Protein AF-G4Z4P0-F1 (afdb_monomer)

InterPro domains:
  IPR031825 RXLR phytopathogen effector protein [PF16810] (3-99)

Solvent-accessible surface area (backbone atoms only — not comparable to full-atom values): 7338 Å² total; per-residue (Å²): 140,86,81,84,87,88,90,84,88,86,84,86,81,77,70,67,64,60,54,55,54,49,54,48,54,53,50,52,52,53,50,52,53,55,59,52,71,72,69,71,82,87,69,83,50,58,64,42,18,54,50,37,35,56,37,56,78,63,69,53,53,66,69,58,45,50,74,70,69,49,51,57,67,29,45,38,56,43,66,42,43,68,60,52,49,55,51,19,63,77,67,72,39,45,72,62,48,65,70,28,67,68,47,46,54,41,53,52,43,40,53,51,48,53,52,56,53,55,69,70,77,111

Sequence (122 aa):
MGSERHLRDQEMVADQDATNIEERAISDIARSVKEWARNTKALSDEDKVAKAMALLNKEASFKVLYKHKLTPDHVYTALKLQIRMRSAYGSGKWNSLLKSEDYLLWQDYYSFWNLAQRSKNV

pLDDT: mean 73.65, std 18.56, range [38.34, 93.94]

Structure (mmCIF, N/CA/C/O backbone):
data_AF-G4Z4P0-F1
#
_entry.id   AF-G4Z4P0-F1
#
loop_
_atom_site.group_PDB
_atom_site.id
_atom_site.type_symbol
_atom_site.label_atom_id
_atom_site.label_alt_id
_atom_site.label_comp_id
_atom_site.label_asym_id
_atom_site.label_entity_id
_atom_site.label_seq_id
_atom_site.pdbx_PDB_ins_code
_atom_site.Cartn_x
_atom_site.Cartn_y
_atom_site.Cartn_z
_atom_site.occupancy
_atom_site.B_iso_or_equiv
_atom_site.auth_seq_id
_atom_site.auth_comp_id
_atom_site.auth_asym_id
_atom_site.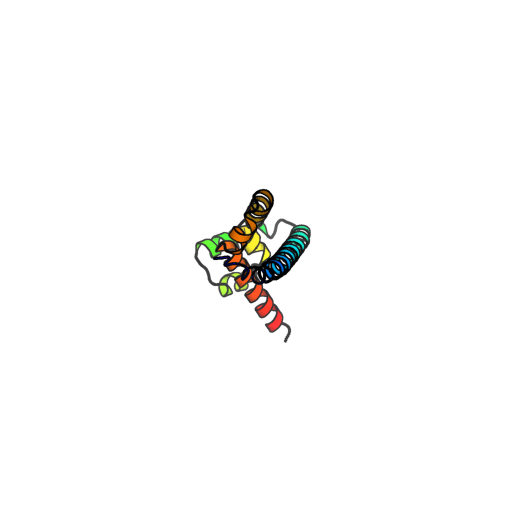auth_atom_id
_atom_site.pdbx_PDB_model_num
ATOM 1 N N . MET A 1 1 ? 14.506 -47.110 -48.665 1.00 38.34 1 MET A N 1
ATOM 2 C CA . MET A 1 1 ? 14.186 -45.797 -49.265 1.00 38.34 1 MET A CA 1
ATOM 3 C C . MET A 1 1 ? 12.757 -45.500 -48.848 1.00 38.34 1 MET A C 1
ATOM 5 O O . MET A 1 1 ? 11.893 -46.264 -49.229 1.00 38.34 1 MET A O 1
ATOM 9 N N . GLY A 1 2 ? 12.421 -44.573 -47.967 1.00 42.84 2 GLY A N 1
ATOM 10 C CA . GLY A 1 2 ? 13.085 -43.369 -47.486 1.00 42.84 2 GLY A CA 1
ATOM 11 C C . GLY A 1 2 ? 11.977 -42.321 -47.311 1.00 42.84 2 GLY A C 1
ATOM 12 O O . GLY A 1 2 ? 11.066 -42.292 -48.133 1.00 42.84 2 GLY A O 1
ATOM 13 N N . SER A 1 3 ? 12.093 -41.499 -46.264 1.00 44.53 3 SER A N 1
ATOM 14 C CA . SER A 1 3 ? 11.283 -40.301 -45.963 1.00 44.53 3 SER A CA 1
ATOM 15 C C . SER A 1 3 ? 10.121 -40.465 -44.973 1.00 44.53 3 SER A C 1
ATOM 17 O O . SER A 1 3 ? 8.943 -40.373 -45.292 1.00 44.53 3 SER A O 1
ATOM 19 N N . GLU A 1 4 ? 10.526 -40.681 -43.722 1.00 53.72 4 GLU A N 1
ATOM 20 C CA . GLU A 1 4 ? 10.235 -39.819 -42.564 1.00 53.72 4 GLU A CA 1
ATOM 21 C C . GLU A 1 4 ? 9.696 -38.389 -42.836 1.00 53.72 4 GLU A C 1
ATOM 23 O O . GLU A 1 4 ? 10.151 -37.710 -43.756 1.00 53.72 4 GLU A O 1
ATOM 28 N N . ARG A 1 5 ? 8.909 -37.913 -41.847 1.00 51.12 5 ARG A N 1
ATOM 29 C CA . ARG A 1 5 ? 8.458 -36.533 -41.518 1.00 51.12 5 ARG A CA 1
ATOM 30 C C . ARG A 1 5 ? 7.139 -36.091 -42.158 1.00 51.12 5 ARG A C 1
ATOM 32 O O . ARG A 1 5 ? 7.108 -35.775 -43.336 1.00 51.12 5 ARG A O 1
ATOM 39 N N . HIS A 1 6 ? 6.096 -35.945 -41.333 1.00 43.50 6 HIS A N 1
ATOM 40 C CA . HIS A 1 6 ? 5.584 -34.614 -40.951 1.00 43.50 6 HIS A CA 1
ATOM 41 C C . HIS A 1 6 ? 4.527 -34.741 -39.836 1.00 43.50 6 HIS A C 1
ATOM 43 O O . HIS A 1 6 ? 3.325 -34.744 -40.076 1.00 43.50 6 HIS A O 1
ATOM 49 N N . LEU A 1 7 ? 4.987 -34.895 -38.592 1.00 46.44 7 LEU A N 1
ATOM 50 C CA . LEU A 1 7 ? 4.162 -34.780 -37.385 1.00 46.44 7 LEU A CA 1
ATOM 51 C C . LEU A 1 7 ? 4.696 -33.571 -36.606 1.00 46.44 7 LEU A C 1
ATOM 53 O O . LEU A 1 7 ? 5.570 -33.751 -35.764 1.00 46.44 7 LEU A O 1
ATOM 57 N N . ARG A 1 8 ? 4.320 -32.337 -36.977 1.00 49.25 8 ARG A N 1
ATOM 58 C CA . ARG A 1 8 ? 4.783 -31.117 -36.277 1.00 49.25 8 ARG A CA 1
ATOM 59 C C . ARG A 1 8 ? 4.070 -29.836 -36.728 1.00 49.25 8 ARG A C 1
ATOM 61 O O . ARG A 1 8 ? 4.731 -28.911 -37.150 1.00 49.25 8 ARG A O 1
ATOM 68 N N . ASP A 1 9 ? 2.746 -29.752 -36.617 1.00 44.38 9 ASP A N 1
ATOM 69 C CA . ASP A 1 9 ? 2.048 -28.462 -36.822 1.00 44.38 9 ASP A CA 1
ATOM 70 C C . ASP A 1 9 ? 0.781 -28.321 -35.952 1.00 44.38 9 ASP A C 1
ATOM 72 O O . ASP A 1 9 ? -0.205 -27.704 -36.345 1.00 44.38 9 ASP A O 1
ATOM 76 N N . GLN A 1 10 ? 0.773 -28.902 -34.747 1.00 44.12 10 GLN A N 1
ATOM 77 C CA . GLN A 1 10 ? -0.363 -28.766 -33.825 1.00 44.12 10 GLN A CA 1
ATOM 78 C C . GLN A 1 10 ? 0.090 -28.615 -32.369 1.00 44.12 10 GLN A C 1
ATOM 80 O O . GLN A 1 10 ? -0.345 -29.347 -31.493 1.00 44.12 10 GLN A O 1
ATOM 85 N N . GLU A 1 11 ? 0.991 -27.668 -32.100 1.00 47.34 11 GLU A N 1
ATOM 86 C CA . GLU A 1 11 ? 1.348 -27.300 -30.722 1.00 47.34 11 GLU A CA 1
ATOM 87 C C . GLU A 1 11 ? 1.845 -25.847 -30.639 1.00 47.34 11 GLU A C 1
ATOM 89 O O . GLU A 1 11 ? 2.977 -25.590 -30.253 1.00 47.34 11 GLU A O 1
ATOM 94 N N . MET A 1 12 ? 1.04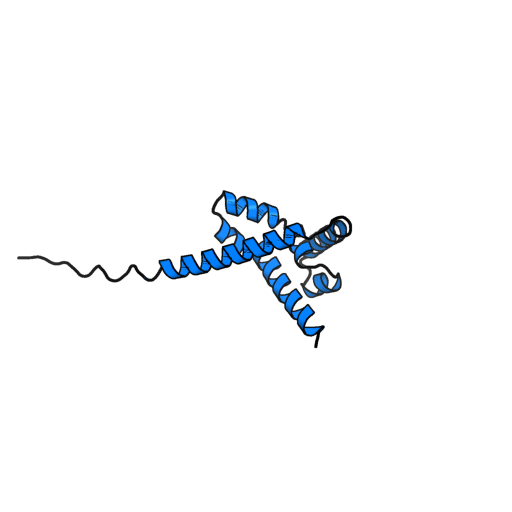0 -24.869 -31.078 1.00 42.25 12 MET A N 1
ATOM 95 C CA . MET A 1 12 ? 1.434 -23.448 -30.976 1.00 42.25 12 MET A CA 1
ATOM 96 C C . MET A 1 12 ? 0.271 -22.443 -30.869 1.00 42.25 12 MET A C 1
ATOM 98 O O . MET A 1 12 ? 0.407 -21.301 -31.292 1.00 42.25 12 MET A O 1
ATOM 102 N N . VAL A 1 13 ? -0.8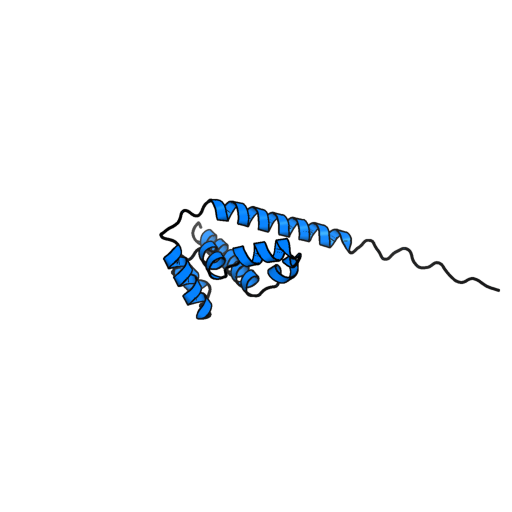85 -22.821 -30.303 1.00 47.31 13 VAL A N 1
ATOM 103 C CA . VAL A 1 13 ? -2.042 -21.891 -30.198 1.00 47.31 13 VAL A CA 1
ATOM 104 C C . VAL A 1 13 ? -2.601 -21.742 -28.774 1.00 47.31 13 VAL A C 1
ATOM 106 O O . VAL A 1 13 ? -3.651 -21.144 -28.588 1.00 47.31 13 VAL A O 1
ATOM 109 N N . ALA A 1 14 ? -1.915 -22.247 -27.745 1.00 46.81 14 ALA A N 1
ATOM 110 C CA . ALA A 1 14 ? -2.412 -22.167 -26.363 1.00 46.81 14 ALA A CA 1
ATOM 111 C C . ALA A 1 14 ? -1.815 -21.014 -25.527 1.00 46.81 14 ALA A C 1
ATOM 113 O O . ALA A 1 14 ? -2.389 -20.660 -24.503 1.00 46.81 14 ALA A O 1
ATOM 114 N N . ASP A 1 15 ? -0.707 -20.398 -25.956 1.00 46.41 15 ASP A N 1
ATOM 115 C CA . ASP A 1 15 ? 0.046 -19.459 -25.101 1.00 46.41 15 ASP A CA 1
ATOM 116 C C . ASP A 1 15 ? -0.305 -17.970 -25.306 1.00 46.41 15 ASP A C 1
ATOM 118 O O . ASP A 1 15 ? -0.062 -17.150 -24.427 1.00 46.41 15 ASP A O 1
ATOM 122 N N . GLN A 1 16 ? -0.914 -17.587 -26.437 1.00 46.16 16 GLN A N 1
ATOM 123 C CA . GLN A 1 16 ? -1.178 -16.167 -26.741 1.00 46.16 16 GLN A CA 1
ATOM 124 C C . GLN A 1 16 ? -2.442 -15.598 -26.075 1.00 46.16 16 GLN A C 1
ATOM 126 O O . GLN A 1 16 ? -2.540 -14.384 -25.873 1.00 46.16 16 GLN A O 1
ATOM 131 N N . ASP A 1 17 ? -3.412 -16.442 -25.719 1.00 47.03 17 ASP A N 1
ATOM 132 C CA . ASP A 1 17 ? -4.681 -15.970 -25.146 1.00 47.03 17 ASP A CA 1
ATOM 133 C C . ASP A 1 17 ? -4.520 -15.566 -23.667 1.00 47.03 17 ASP A C 1
ATOM 135 O O . ASP A 1 17 ? -5.031 -14.530 -23.237 1.00 47.03 17 ASP A O 1
ATOM 139 N N . ALA A 1 18 ? -3.688 -16.300 -22.916 1.00 49.34 18 ALA A N 1
ATOM 140 C CA . ALA A 1 18 ? -3.353 -15.977 -21.528 1.00 49.34 18 ALA A CA 1
ATOM 141 C C . ALA A 1 18 ? -2.628 -14.624 -21.405 1.00 49.34 18 ALA A C 1
ATOM 143 O O . ALA A 1 18 ? -2.972 -13.816 -20.540 1.00 49.34 18 ALA A O 1
ATOM 144 N N . THR A 1 19 ? -1.696 -14.323 -22.319 1.00 45.34 19 THR A N 1
ATOM 145 C CA . THR A 1 19 ? -0.964 -13.045 -22.309 1.00 45.34 19 THR A CA 1
ATOM 146 C C . THR A 1 19 ? -1.873 -11.833 -22.525 1.00 45.34 19 THR A C 1
ATOM 148 O O . THR A 1 19 ? -1.672 -10.796 -21.899 1.00 45.34 19 THR A O 1
ATOM 151 N N . ASN A 1 20 ? -2.922 -11.961 -23.343 1.00 51.19 20 ASN A N 1
ATOM 152 C CA . ASN A 1 20 ? -3.815 -10.846 -23.673 1.00 51.19 20 ASN A CA 1
ATOM 153 C C . ASN A 1 20 ? -4.804 -10.534 -22.529 1.00 51.19 20 ASN A C 1
ATOM 155 O O . ASN A 1 20 ? -5.162 -9.378 -22.287 1.00 51.19 20 ASN A O 1
ATOM 159 N N . ILE A 1 21 ? -5.220 -11.561 -21.775 1.00 54.03 21 ILE A N 1
ATOM 160 C CA . ILE A 1 21 ? -6.035 -11.395 -20.561 1.00 54.03 21 ILE A CA 1
ATOM 161 C C . ILE A 1 21 ? -5.215 -10.716 -19.455 1.00 54.03 21 ILE A C 1
ATOM 163 O O . ILE A 1 21 ? -5.707 -9.784 -18.811 1.00 54.03 21 ILE A O 1
ATOM 167 N N . GLU A 1 22 ? -3.961 -11.130 -19.265 1.00 50.03 22 GLU A N 1
ATOM 168 C CA . GLU A 1 22 ? -3.062 -10.516 -18.284 1.00 50.03 22 GLU A CA 1
ATOM 169 C C . GLU A 1 22 ? -2.747 -9.053 -18.631 1.00 50.03 22 GLU A C 1
ATOM 171 O O . GLU A 1 22 ? -2.845 -8.188 -17.759 1.00 50.03 22 GLU A O 1
ATOM 176 N N . GLU A 1 23 ? -2.463 -8.729 -19.898 1.00 49.66 23 GLU A N 1
ATOM 177 C CA . GLU A 1 23 ? -2.217 -7.347 -20.343 1.00 49.66 23 GLU A CA 1
ATOM 178 C C . GLU A 1 23 ? -3.434 -6.427 -20.150 1.00 49.66 23 GLU A C 1
ATOM 180 O O . GLU A 1 23 ? -3.285 -5.250 -19.784 1.00 49.66 23 GLU A O 1
ATOM 185 N N . ARG A 1 24 ? -4.654 -6.953 -20.323 1.00 56.53 24 ARG A N 1
ATOM 186 C CA . ARG A 1 24 ? -5.894 -6.225 -20.010 1.00 56.53 24 ARG A CA 1
ATOM 187 C C . ARG A 1 24 ? -6.052 -5.983 -18.515 1.00 56.53 24 ARG A C 1
ATOM 189 O O . ARG A 1 24 ? -6.278 -4.839 -18.119 1.00 56.53 24 ARG A O 1
ATOM 196 N N . ALA A 1 25 ? -5.863 -7.014 -17.692 1.00 56.41 25 ALA A N 1
ATOM 197 C CA . ALA A 1 25 ? -5.958 -6.903 -16.237 1.00 56.41 25 ALA A CA 1
ATOM 198 C C . ALA A 1 25 ? -4.930 -5.905 -15.677 1.00 56.41 25 ALA A C 1
ATOM 200 O O . ALA A 1 25 ? -5.256 -5.056 -14.846 1.00 56.41 25 ALA A O 1
ATOM 201 N N . ILE A 1 26 ? -3.704 -5.937 -16.202 1.00 53.31 26 ILE A N 1
ATOM 202 C CA . ILE A 1 26 ? -2.636 -4.977 -15.905 1.00 53.31 26 ILE A CA 1
ATOM 203 C C . ILE A 1 26 ? -3.066 -3.546 -16.242 1.00 53.31 26 ILE A C 1
ATOM 205 O O . ILE A 1 26 ? -2.884 -2.625 -15.440 1.00 53.31 26 ILE A O 1
ATOM 209 N N . SER A 1 27 ? -3.645 -3.356 -17.426 1.00 58.09 27 SER A N 1
ATOM 210 C CA . SER A 1 27 ? -4.077 -2.046 -17.907 1.00 58.09 27 SER A CA 1
ATOM 211 C C . SER A 1 27 ? -5.245 -1.486 -17.095 1.00 58.09 27 SER A C 1
ATOM 213 O O . SER A 1 27 ? -5.297 -0.280 -16.845 1.00 58.09 27 SER A O 1
ATOM 215 N N . ASP A 1 28 ? -6.161 -2.342 -16.645 1.00 64.19 28 ASP A N 1
ATOM 216 C CA . ASP A 1 28 ? -7.279 -1.958 -15.782 1.00 64.19 28 ASP A CA 1
ATOM 217 C C . ASP A 1 28 ? -6.806 -1.568 -14.375 1.00 64.19 28 ASP A C 1
ATOM 219 O O . ASP A 1 28 ? -7.258 -0.553 -13.832 1.00 64.19 28 ASP A O 1
ATOM 223 N N . ILE A 1 29 ? -5.822 -2.287 -13.823 1.00 58.16 29 ILE A N 1
ATOM 224 C CA . ILE A 1 29 ? -5.159 -1.918 -12.563 1.00 58.16 29 ILE A CA 1
ATOM 225 C C . ILE A 1 29 ? -4.450 -0.567 -12.719 1.00 58.16 29 ILE A C 1
ATOM 227 O O . ILE A 1 29 ? -4.651 0.335 -11.906 1.00 58.16 29 ILE A O 1
ATOM 231 N N . ALA A 1 30 ? -3.669 -0.377 -13.786 1.00 57.22 30 ALA A N 1
ATOM 232 C CA . ALA A 1 30 ? -2.937 0.865 -14.025 1.00 57.22 30 ALA A CA 1
ATOM 233 C C . ALA A 1 30 ? -3.870 2.075 -14.219 1.00 57.22 30 ALA A C 1
ATOM 235 O O . ALA A 1 30 ? -3.577 3.175 -13.739 1.00 57.22 30 ALA A O 1
ATOM 236 N N . ARG A 1 31 ? -5.010 1.882 -14.896 1.00 61.59 31 ARG A N 1
ATOM 237 C CA . ARG A 1 31 ? -6.032 2.922 -15.081 1.00 61.59 31 ARG A CA 1
ATOM 238 C C . ARG A 1 31 ? -6.683 3.300 -13.757 1.00 61.59 31 ARG A C 1
ATOM 240 O O . ARG A 1 31 ? -6.746 4.488 -13.448 1.00 61.59 31 ARG A O 1
ATOM 247 N N . SER A 1 32 ? -7.051 2.300 -12.959 1.00 58.66 32 SER A N 1
ATOM 248 C CA . SER A 1 32 ? -7.616 2.496 -11.622 1.00 58.66 32 SER A CA 1
ATOM 249 C C . SER A 1 32 ? -6.641 3.278 -10.737 1.00 58.66 32 SER A C 1
ATOM 251 O O . SER A 1 32 ? -6.980 4.336 -10.221 1.00 58.66 32 SER A O 1
ATOM 253 N N . VAL A 1 33 ? -5.372 2.865 -10.673 1.00 58.28 33 VAL A N 1
ATOM 254 C CA . VAL A 1 33 ? -4.321 3.565 -9.910 1.00 58.28 33 VAL A CA 1
ATOM 255 C C . VAL A 1 33 ? -4.143 5.023 -10.363 1.00 58.28 33 VAL A C 1
ATOM 257 O O . VAL A 1 33 ? -3.955 5.921 -9.539 1.00 58.28 33 VAL A O 1
ATOM 260 N N . LYS A 1 34 ? -4.220 5.296 -11.672 1.00 55.12 34 LYS A N 1
ATOM 261 C CA . LYS A 1 34 ? -4.075 6.651 -12.229 1.00 55.12 34 LYS A CA 1
ATOM 262 C C . LYS A 1 34 ? -5.253 7.565 -11.887 1.00 55.12 34 LYS A C 1
ATOM 264 O O . LYS A 1 34 ? -5.042 8.757 -11.659 1.00 55.12 34 LYS A O 1
ATOM 269 N N . GLU A 1 35 ? -6.473 7.039 -11.881 1.00 59.06 35 GLU A N 1
ATOM 270 C CA . GLU A 1 35 ? -7.667 7.781 -11.456 1.00 59.06 35 GLU A CA 1
ATOM 271 C C . GLU A 1 35 ? -7.611 8.110 -9.963 1.00 59.06 35 GLU A C 1
ATOM 273 O O . GLU A 1 35 ? -7.962 9.217 -9.559 1.00 59.06 35 GLU A O 1
ATOM 278 N N . TRP A 1 36 ? -7.064 7.198 -9.162 1.00 50.28 36 TRP A N 1
ATOM 279 C CA . TRP A 1 36 ? -6.948 7.349 -7.715 1.00 50.28 36 TRP A CA 1
ATOM 280 C C . TRP A 1 36 ? -5.903 8.403 -7.335 1.00 50.28 36 TRP A C 1
ATOM 282 O O . TRP A 1 36 ? -6.186 9.306 -6.549 1.00 50.28 36 TRP A O 1
ATOM 292 N N . ALA A 1 37 ? -4.738 8.383 -7.992 1.00 50.28 37 ALA A N 1
ATOM 293 C CA . ALA A 1 37 ? -3.655 9.344 -7.763 1.00 50.28 37 ALA A CA 1
ATOM 294 C C . ALA A 1 37 ? -4.032 10.810 -8.060 1.00 50.28 37 ALA A C 1
ATOM 296 O O . ALA A 1 37 ? -3.348 11.729 -7.612 1.00 50.28 37 ALA A O 1
ATOM 297 N N . ARG A 1 38 ? -5.096 11.057 -8.835 1.00 55.38 38 ARG A N 1
ATOM 298 C CA . ARG A 1 38 ? -5.572 12.416 -9.138 1.00 55.38 38 ARG A CA 1
ATOM 299 C C . ARG A 1 38 ? -6.473 13.007 -8.054 1.00 55.38 38 ARG A C 1
ATOM 301 O O . ARG A 1 38 ? -6.644 14.223 -8.048 1.00 55.38 38 ARG A O 1
ATOM 308 N N . ASN A 1 39 ? -7.048 12.191 -7.167 1.00 53.88 39 ASN A N 1
ATOM 309 C CA . ASN A 1 39 ? -8.107 12.632 -6.252 1.00 53.88 39 ASN A CA 1
ATOM 310 C C . ASN A 1 39 ? -7.641 12.865 -4.798 1.00 53.88 39 ASN A C 1
ATOM 312 O O . ASN A 1 39 ? -8.412 13.333 -3.963 1.00 53.88 39 ASN A O 1
ATOM 316 N N . THR A 1 40 ? -6.380 12.575 -4.470 1.00 49.81 40 THR A N 1
ATOM 317 C CA . THR A 1 40 ? -5.816 12.751 -3.120 1.00 49.81 40 THR A CA 1
ATOM 318 C C . THR A 1 40 ? -5.318 14.186 -2.900 1.00 49.81 40 THR A C 1
ATOM 320 O O . THR A 1 40 ? -4.222 14.550 -3.327 1.00 49.81 40 THR A O 1
ATOM 323 N N . LYS A 1 41 ? -6.132 15.024 -2.241 1.00 48.94 41 LYS A N 1
ATOM 324 C CA . LYS A 1 41 ? -5.781 16.396 -1.821 1.00 48.94 41 LYS A CA 1
ATOM 325 C C . LYS A 1 41 ? -4.976 16.363 -0.510 1.00 48.94 41 LYS A C 1
ATOM 327 O O . LYS A 1 41 ? -5.447 15.854 0.499 1.00 48.94 41 LYS A O 1
ATOM 332 N N . ALA A 1 42 ? -3.763 16.911 -0.568 1.00 59.16 42 ALA A N 1
ATOM 333 C CA . ALA A 1 42 ? -2.680 16.786 0.403 1.00 59.16 42 ALA A CA 1
ATOM 334 C C . ALA A 1 42 ? -2.807 17.678 1.658 1.00 59.16 42 ALA A C 1
ATOM 336 O O . ALA A 1 42 ? -3.253 18.820 1.563 1.00 59.16 42 ALA A O 1
ATOM 337 N N . LEU A 1 43 ? -2.386 17.106 2.800 1.00 44.59 43 LEU A N 1
ATOM 338 C CA . LEU A 1 43 ? -1.717 17.669 4.000 1.00 44.59 43 LEU A CA 1
ATOM 339 C C . LEU A 1 43 ? -2.056 16.833 5.256 1.00 44.59 43 LEU A C 1
ATOM 341 O O . LEU A 1 43 ? -1.169 16.551 6.049 1.00 44.59 43 LEU A O 1
ATOM 345 N N . SER A 1 44 ? -3.288 16.315 5.396 1.00 53.03 44 SER A N 1
ATOM 346 C CA . SER A 1 44 ? -3.645 15.369 6.482 1.00 53.03 44 SER A CA 1
ATOM 347 C C . SER A 1 44 ? -3.162 13.932 6.257 1.00 53.03 44 SER A C 1
ATOM 349 O O . SER A 1 44 ? -3.348 13.063 7.112 1.00 53.03 44 SER A O 1
ATOM 351 N N . ASP A 1 45 ? -2.636 13.660 5.066 1.00 70.00 45 ASP A N 1
ATOM 352 C CA . ASP A 1 45 ? -2.307 12.310 4.624 1.00 70.00 45 ASP A CA 1
ATOM 353 C C . ASP A 1 45 ? -0.814 12.001 4.743 1.00 70.00 45 ASP A C 1
ATOM 355 O O . ASP A 1 45 ? -0.471 10.830 4.845 1.00 70.00 45 ASP A O 1
ATOM 359 N N . GLU A 1 46 ? 0.073 12.998 4.858 1.00 76.50 46 GLU A N 1
ATOM 360 C CA . GLU A 1 46 ? 1.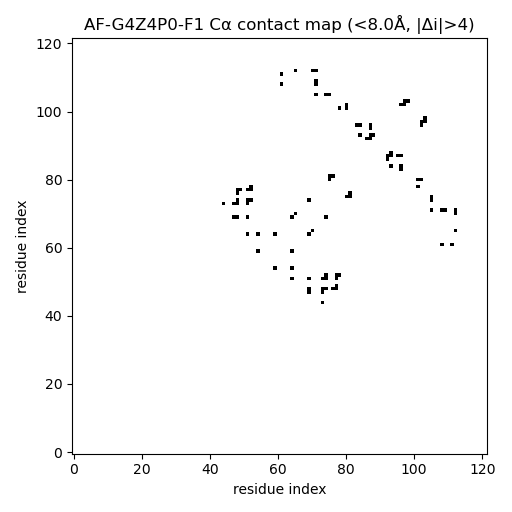509 12.750 5.071 1.00 76.50 46 GLU A CA 1
ATOM 361 C C . GLU A 1 46 ? 1.773 12.052 6.411 1.00 76.50 46 GLU A C 1
ATOM 363 O O . GLU A 1 46 ? 2.466 11.036 6.444 1.00 76.50 46 GLU A O 1
ATOM 368 N N . ASP A 1 47 ? 1.129 12.497 7.494 1.00 82.81 47 ASP A N 1
ATOM 369 C CA . ASP A 1 47 ? 1.217 11.837 8.804 1.00 82.81 47 ASP A CA 1
ATOM 370 C C . ASP A 1 47 ? 0.691 10.399 8.760 1.00 82.81 47 ASP A C 1
ATOM 372 O O . ASP A 1 47 ? 1.230 9.494 9.403 1.00 82.81 47 ASP A O 1
ATOM 376 N N . LYS A 1 48 ? -0.367 10.155 7.981 1.00 85.38 48 LYS A N 1
ATOM 377 C CA . LYS A 1 48 ? -0.928 8.812 7.802 1.00 85.38 48 LYS A CA 1
ATOM 378 C C . LYS A 1 48 ? -0.031 7.937 6.939 1.00 85.38 48 LYS A C 1
ATOM 380 O O . LYS A 1 48 ? 0.096 6.756 7.241 1.00 85.38 48 LYS A O 1
ATOM 385 N N . VAL A 1 49 ? 0.615 8.488 5.915 1.00 85.94 49 VAL A N 1
ATOM 386 C CA . VAL A 1 49 ? 1.627 7.784 5.118 1.00 85.94 49 VAL A CA 1
ATOM 387 C C . VAL A 1 49 ? 2.829 7.436 5.992 1.00 85.94 49 VAL A C 1
ATOM 389 O O . VAL A 1 49 ? 3.246 6.280 6.007 1.00 85.94 49 VAL A O 1
ATOM 392 N N . ALA A 1 50 ? 3.336 8.379 6.789 1.00 86.88 50 ALA A N 1
ATOM 393 C CA . ALA A 1 50 ? 4.424 8.134 7.733 1.00 86.88 50 ALA A CA 1
ATOM 394 C C . ALA A 1 50 ? 4.039 7.066 8.768 1.00 86.88 50 ALA A C 1
ATOM 396 O O . ALA A 1 50 ? 4.820 6.163 9.069 1.00 86.88 50 ALA A O 1
ATOM 397 N N . LYS A 1 51 ? 2.799 7.107 9.266 1.00 89.19 51 LYS A N 1
ATOM 398 C CA . LYS A 1 51 ? 2.270 6.099 10.187 1.00 89.19 51 LYS A CA 1
ATOM 399 C C . LYS A 1 51 ? 2.092 4.733 9.529 1.00 89.19 51 LYS A C 1
ATOM 401 O O . LYS A 1 51 ? 2.418 3.729 10.155 1.00 89.19 51 LYS A O 1
ATOM 406 N N . ALA A 1 52 ? 1.608 4.681 8.291 1.00 88.69 52 ALA A N 1
ATOM 407 C CA . ALA A 1 52 ? 1.523 3.451 7.513 1.00 88.69 52 ALA A CA 1
ATOM 408 C C . ALA A 1 52 ? 2.917 2.858 7.311 1.00 88.69 52 ALA A C 1
ATOM 410 O O . ALA A 1 52 ? 3.122 1.696 7.632 1.00 88.69 52 ALA A O 1
ATOM 411 N N . MET A 1 53 ? 3.896 3.671 6.911 1.00 90.31 53 MET A N 1
ATOM 412 C CA . MET A 1 53 ? 5.290 3.254 6.770 1.00 90.31 53 MET A CA 1
ATOM 413 C C . MET A 1 53 ? 5.856 2.707 8.088 1.00 90.31 53 MET A C 1
ATOM 415 O O . MET A 1 53 ? 6.441 1.629 8.109 1.00 90.31 53 MET A O 1
ATOM 419 N N . ALA A 1 54 ? 5.631 3.401 9.206 1.00 91.25 54 ALA A N 1
ATOM 420 C CA . ALA A 1 54 ? 6.086 2.952 10.520 1.00 91.25 54 ALA A CA 1
ATOM 421 C C . ALA A 1 54 ? 5.433 1.633 10.967 1.00 91.25 54 ALA A C 1
ATOM 423 O O . ALA A 1 54 ? 6.072 0.837 11.649 1.00 91.25 54 ALA A O 1
ATOM 424 N N . LEU A 1 55 ? 4.166 1.404 10.614 1.00 91.50 55 LEU A N 1
ATOM 425 C CA . LEU A 1 55 ? 3.448 0.168 10.927 1.00 91.50 55 LEU A CA 1
ATOM 426 C C . LEU A 1 55 ? 3.871 -0.988 10.018 1.00 91.50 55 LEU A C 1
ATOM 428 O O . LEU A 1 55 ? 4.047 -2.096 10.513 1.00 91.50 55 LEU A O 1
ATOM 432 N N . LEU A 1 56 ? 4.094 -0.728 8.730 1.00 89.69 56 LEU A N 1
ATOM 433 C CA . LEU A 1 56 ? 4.613 -1.711 7.778 1.00 89.69 56 LEU A CA 1
ATOM 434 C C . LEU A 1 56 ? 6.022 -2.169 8.168 1.00 89.69 56 LEU A C 1
ATOM 436 O O . LEU A 1 56 ? 6.272 -3.364 8.230 1.00 89.69 56 LEU A O 1
ATOM 440 N N . ASN A 1 57 ? 6.899 -1.239 8.563 1.00 89.75 57 ASN A N 1
ATOM 441 C CA . ASN A 1 57 ? 8.238 -1.561 9.076 1.00 89.75 57 ASN A CA 1
ATOM 442 C C . ASN A 1 57 ? 8.218 -2.394 10.369 1.00 89.75 57 ASN A C 1
ATOM 444 O O . ASN A 1 57 ? 9.222 -3.002 10.722 1.00 89.75 57 ASN A O 1
ATOM 448 N N . LYS A 1 58 ? 7.103 -2.381 11.106 1.00 91.06 58 LYS A N 1
ATOM 449 C CA . LYS A 1 58 ? 6.889 -3.195 12.311 1.00 91.06 58 LYS A CA 1
ATOM 450 C C . LYS A 1 58 ? 6.118 -4.484 12.018 1.00 91.06 58 LYS A C 1
ATOM 452 O O . LYS A 1 58 ? 5.639 -5.105 12.963 1.00 91.06 58 LYS A O 1
ATOM 457 N N . GLU A 1 59 ? 5.923 -4.821 10.742 1.00 88.12 59 GLU A N 1
ATOM 458 C CA . GLU A 1 59 ? 5.143 -5.981 10.292 1.00 88.12 59 GLU A CA 1
ATOM 459 C C . GLU A 1 59 ? 3.737 -6.018 10.919 1.00 88.12 59 GLU A C 1
ATOM 461 O O . GLU A 1 59 ? 3.185 -7.063 11.271 1.00 88.12 59 GLU A O 1
ATOM 466 N N . ALA A 1 60 ? 3.137 -4.838 11.113 1.00 89.38 60 ALA A N 1
ATOM 467 C CA . ALA A 1 60 ? 1.838 -4.733 11.753 1.00 89.38 60 ALA A CA 1
ATOM 468 C C . ALA A 1 60 ? 0.745 -5.385 10.895 1.00 89.38 60 ALA A C 1
ATOM 470 O O . ALA A 1 60 ? 0.647 -5.161 9.690 1.00 89.38 60 ALA A O 1
ATOM 471 N N . SER A 1 61 ? -0.153 -6.128 11.546 1.00 92.25 61 SER A N 1
ATOM 472 C CA . SER A 1 61 ? -1.282 -6.761 10.856 1.00 92.25 61 SER A CA 1
ATOM 473 C C . SER A 1 61 ? -2.227 -5.752 10.184 1.00 92.25 61 SER A C 1
ATOM 475 O O . SER A 1 61 ? -2.415 -4.623 10.650 1.00 92.25 61 SER A O 1
ATOM 477 N N . PHE A 1 62 ? -2.945 -6.204 9.152 1.00 91.56 62 PHE A N 1
ATOM 478 C CA . PHE A 1 62 ? -3.949 -5.400 8.441 1.00 91.56 62 PHE A CA 1
ATOM 479 C C . PHE A 1 62 ? -5.043 -4.831 9.353 1.00 91.56 62 PHE A C 1
ATOM 481 O O . PHE A 1 62 ? -5.505 -3.709 9.146 1.00 91.56 62 PHE A O 1
ATOM 488 N N . LYS A 1 63 ? -5.408 -5.542 10.428 1.00 90.69 63 LYS A N 1
ATOM 489 C CA . LYS A 1 63 ? -6.361 -5.041 11.432 1.00 90.69 6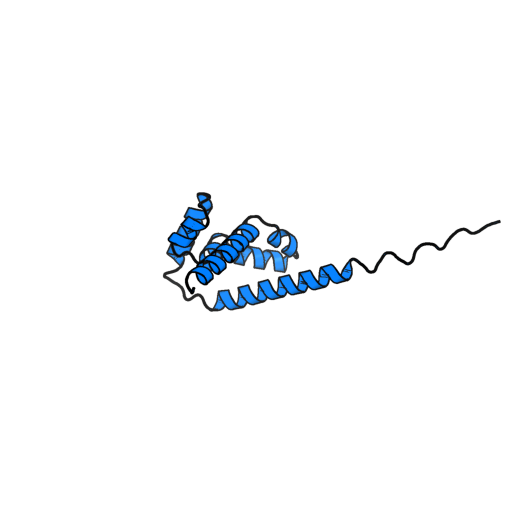3 LYS A CA 1
ATOM 490 C C . LYS A 1 63 ? -5.858 -3.766 12.116 1.00 90.69 63 LYS A C 1
ATOM 492 O O . LYS A 1 63 ? -6.655 -2.874 12.402 1.00 90.69 63 LYS A O 1
ATOM 497 N N . VAL A 1 64 ? -4.552 -3.666 12.375 1.00 91.88 64 VAL A N 1
ATOM 498 C CA . VAL A 1 64 ? -3.935 -2.492 13.012 1.00 91.88 64 VAL A CA 1
ATOM 499 C C . VAL A 1 64 ? -3.933 -1.308 12.050 1.00 91.88 64 VAL A C 1
ATOM 501 O O . VAL A 1 64 ? -4.366 -0.220 12.434 1.00 91.88 64 VAL A O 1
ATOM 504 N N . LEU A 1 65 ? -3.536 -1.527 10.792 1.00 89.94 65 LEU A N 1
ATOM 505 C CA . LEU A 1 65 ? -3.602 -0.504 9.742 1.00 89.94 65 LEU A CA 1
ATOM 506 C C . LEU A 1 65 ? -5.033 0.048 9.598 1.00 89.94 65 LEU A C 1
ATOM 508 O O . LEU A 1 65 ? -5.251 1.263 9.643 1.00 89.94 65 LEU A O 1
ATOM 512 N N . TYR A 1 66 ? -6.020 -0.848 9.560 1.00 89.69 66 TYR A N 1
ATOM 513 C CA . TYR A 1 66 ? -7.434 -0.496 9.457 1.00 89.69 66 TYR A CA 1
ATOM 514 C C . TYR A 1 66 ? -7.954 0.274 10.673 1.00 89.69 66 TYR A C 1
ATOM 516 O O . TYR A 1 66 ? -8.632 1.292 10.524 1.00 89.69 66 TYR A O 1
ATOM 524 N N . LYS A 1 67 ? -7.590 -0.149 11.893 1.00 89.31 67 LYS A N 1
ATOM 525 C CA . LYS A 1 67 ? -7.951 0.552 13.138 1.00 89.31 67 LYS A CA 1
ATOM 526 C C . LYS A 1 67 ? -7.423 1.988 13.158 1.00 89.31 67 LYS A C 1
ATOM 528 O O . LYS A 1 67 ? -8.078 2.879 13.697 1.00 89.31 67 LYS A O 1
ATOM 533 N N . HIS A 1 68 ? -6.272 2.229 12.534 1.00 88.12 68 HIS A N 1
ATOM 534 C CA . HIS A 1 68 ? -5.702 3.563 12.365 1.00 88.12 68 HIS A CA 1
ATOM 535 C C . HIS A 1 68 ? -6.305 4.370 11.204 1.00 88.12 68 HIS A C 1
ATOM 537 O O . HIS A 1 68 ? -5.837 5.477 10.947 1.00 88.12 68 HIS A O 1
ATOM 543 N N . LYS A 1 69 ? -7.362 3.866 10.550 1.00 88.00 69 LYS A N 1
ATOM 544 C CA . LYS A 1 69 ? -8.031 4.492 9.396 1.00 88.00 69 LYS A CA 1
ATOM 545 C C . LYS A 1 69 ? -7.069 4.774 8.237 1.00 88.00 69 LYS A C 1
ATOM 547 O O . LYS A 1 69 ? -7.248 5.740 7.4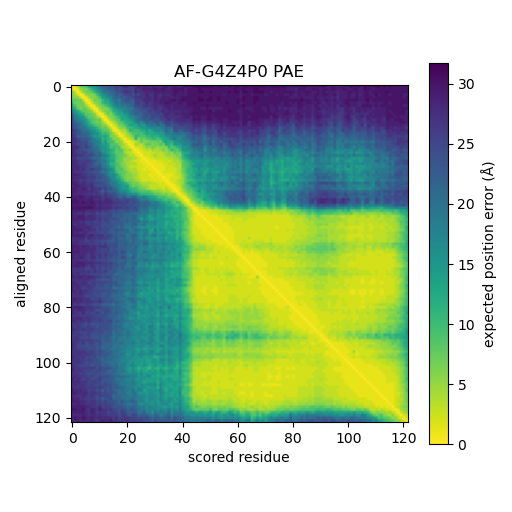96 1.00 88.00 69 LYS A O 1
ATOM 552 N N . LEU A 1 70 ? -6.041 3.940 8.090 1.00 88.75 70 LEU A N 1
ATOM 553 C CA . LEU A 1 70 ? -5.090 4.044 6.994 1.00 88.75 70 LEU A CA 1
ATOM 554 C C . LEU A 1 70 ? -5.716 3.412 5.757 1.00 88.75 70 LEU A C 1
ATOM 556 O O . LEU A 1 70 ? -5.847 2.199 5.682 1.00 88.75 70 LEU A O 1
ATOM 560 N N . THR A 1 71 ? -6.150 4.221 4.801 1.00 90.12 71 THR A N 1
ATOM 561 C CA . THR A 1 71 ? -6.689 3.703 3.534 1.00 90.12 71 THR A CA 1
ATOM 562 C C . THR A 1 71 ? -5.605 2.972 2.729 1.00 90.12 71 THR A C 1
ATOM 564 O O . THR A 1 71 ? -4.409 3.196 2.962 1.00 90.12 71 THR A O 1
ATOM 567 N N . PRO A 1 72 ? -5.989 2.136 1.750 1.00 90.56 72 PRO A N 1
ATOM 568 C CA . PRO A 1 72 ? -5.028 1.501 0.856 1.00 90.56 72 PRO A CA 1
ATOM 569 C C . PRO A 1 72 ? -4.107 2.489 0.129 1.00 90.56 72 PRO A C 1
ATOM 571 O O . PRO A 1 72 ? -2.968 2.135 -0.152 1.00 90.56 72 PRO A O 1
ATOM 574 N N . ASP A 1 73 ? -4.538 3.733 -0.099 1.00 87.94 73 ASP A N 1
ATOM 575 C CA . ASP A 1 73 ? -3.703 4.786 -0.702 1.00 87.94 73 ASP A CA 1
ATOM 576 C C . ASP A 1 73 ? -2.524 5.191 0.187 1.00 87.94 73 ASP A C 1
ATOM 578 O O . ASP A 1 73 ? -1.416 5.434 -0.300 1.00 87.94 73 ASP A O 1
ATOM 582 N N . HIS A 1 74 ? -2.728 5.219 1.507 1.00 89.75 74 HIS A N 1
ATOM 583 C CA . HIS A 1 74 ? -1.647 5.505 2.449 1.00 89.75 74 HIS A CA 1
ATOM 584 C C . HIS A 1 74 ? -0.600 4.392 2.425 1.00 89.75 74 HIS A C 1
ATOM 586 O O . HIS A 1 74 ? 0.594 4.675 2.435 1.00 89.75 74 HIS A O 1
ATOM 592 N N . VAL A 1 75 ? -1.045 3.133 2.349 1.00 90.25 75 VAL A N 1
ATOM 593 C CA . VAL A 1 75 ? -0.165 1.958 2.241 1.00 90.25 75 VAL A CA 1
ATOM 594 C C . VAL A 1 75 ? 0.557 1.950 0.892 1.00 90.25 75 VAL A C 1
ATOM 596 O O . VAL A 1 75 ? 1.772 1.784 0.850 1.00 90.25 75 VAL A O 1
ATOM 599 N N . TYR A 1 76 ? -0.157 2.235 -0.198 1.00 90.06 76 TYR A N 1
ATOM 600 C CA . TYR A 1 76 ? 0.403 2.358 -1.545 1.00 90.06 76 TYR A CA 1
ATOM 601 C C . TYR A 1 76 ? 1.541 3.384 -1.609 1.00 90.06 76 TYR A C 1
ATOM 603 O O . TYR A 1 76 ? 2.616 3.126 -2.163 1.00 90.06 76 TYR A O 1
ATOM 611 N N . THR A 1 77 ? 1.309 4.547 -1.001 1.00 88.94 77 THR A N 1
ATOM 612 C CA . THR A 1 77 ? 2.280 5.641 -0.949 1.00 88.94 77 THR A CA 1
ATOM 613 C C . THR A 1 77 ? 3.446 5.304 -0.019 1.00 88.94 77 THR A C 1
ATOM 615 O O . THR A 1 77 ? 4.598 5.533 -0.388 1.00 88.94 77 THR A O 1
ATOM 618 N N . ALA A 1 78 ? 3.180 4.696 1.142 1.00 90.00 78 ALA A N 1
ATOM 619 C CA . ALA A 1 78 ? 4.209 4.272 2.095 1.00 90.00 78 ALA A CA 1
ATOM 620 C C . ALA A 1 78 ? 5.185 3.247 1.492 1.00 90.00 78 ALA A C 1
ATOM 622 O O . ALA A 1 78 ? 6.392 3.344 1.705 1.00 90.00 78 ALA A O 1
ATOM 623 N N . LEU A 1 79 ? 4.677 2.327 0.669 1.00 89.62 79 LEU A N 1
ATOM 624 C CA . LEU A 1 79 ? 5.470 1.336 -0.068 1.00 89.62 79 LEU A CA 1
ATOM 625 C C . LEU A 1 79 ? 6.159 1.914 -1.317 1.00 89.62 79 LEU A C 1
ATOM 627 O O . LEU A 1 79 ? 6.868 1.207 -2.034 1.00 89.62 79 LEU A O 1
ATOM 631 N N . LYS A 1 80 ? 5.950 3.206 -1.612 1.00 88.38 80 LYS A N 1
ATOM 632 C CA . LYS A 1 80 ? 6.478 3.899 -2.799 1.00 88.38 80 LYS A CA 1
ATOM 633 C C . LYS A 1 80 ? 6.131 3.181 -4.110 1.00 88.38 80 LYS A C 1
ATOM 635 O O . LYS A 1 80 ? 6.876 3.279 -5.095 1.00 88.38 80 LYS A O 1
ATOM 640 N N . LEU A 1 81 ? 4.986 2.490 -4.152 1.00 87.69 81 LEU A N 1
ATOM 641 C CA . LEU A 1 81 ? 4.573 1.692 -5.308 1.00 87.69 81 LEU A CA 1
ATOM 642 C C . LEU A 1 81 ? 4.415 2.551 -6.564 1.00 87.69 81 LEU A C 1
ATOM 644 O O . LEU A 1 81 ? 4.768 2.097 -7.644 1.00 87.69 81 LEU A O 1
ATOM 648 N N . GLN A 1 82 ? 4.036 3.826 -6.437 1.00 83.81 82 GLN A N 1
ATOM 649 C CA . GLN A 1 82 ? 3.963 4.756 -7.570 1.00 83.81 82 GLN A CA 1
ATOM 650 C C . GLN A 1 82 ? 5.289 4.899 -8.333 1.00 83.81 82 GLN A C 1
ATOM 652 O O . GLN A 1 82 ? 5.307 4.894 -9.566 1.00 83.81 82 GLN A O 1
ATOM 657 N N . ILE A 1 83 ? 6.405 5.033 -7.611 1.00 85.25 83 ILE A N 1
ATOM 658 C CA . ILE A 1 83 ? 7.734 5.186 -8.217 1.00 85.25 83 ILE A CA 1
ATOM 659 C C . ILE A 1 83 ? 8.148 3.863 -8.860 1.00 85.25 83 ILE A C 1
ATOM 661 O O . ILE A 1 83 ? 8.616 3.841 -10.000 1.00 85.25 83 ILE A O 1
ATOM 665 N N . ARG A 1 84 ? 7.917 2.754 -8.149 1.00 84.56 84 ARG A N 1
ATOM 666 C CA . ARG A 1 84 ? 8.230 1.407 -8.631 1.00 84.56 84 ARG A CA 1
ATOM 667 C C . ARG A 1 84 ? 7.430 1.045 -9.879 1.00 84.56 84 ARG A C 1
ATOM 669 O O . ARG A 1 84 ? 8.016 0.555 -10.834 1.00 84.56 84 ARG A O 1
ATOM 676 N N . MET A 1 85 ? 6.139 1.364 -9.920 1.00 86.06 85 MET A N 1
ATOM 677 C CA . MET A 1 85 ? 5.269 1.157 -11.079 1.00 86.06 85 MET A CA 1
ATOM 678 C C . MET A 1 85 ? 5.731 1.969 -12.283 1.00 86.06 85 MET A C 1
ATOM 680 O O . MET A 1 85 ? 5.860 1.423 -13.375 1.00 86.06 85 MET A O 1
ATOM 684 N N . ARG A 1 86 ? 6.058 3.253 -12.094 1.00 83.62 86 ARG A N 1
ATOM 685 C CA . ARG A 1 86 ? 6.600 4.086 -13.178 1.00 83.62 86 ARG A CA 1
ATOM 686 C C . ARG A 1 86 ? 7.909 3.513 -13.728 1.00 83.62 86 ARG A C 1
ATOM 688 O O . ARG A 1 86 ? 8.096 3.472 -14.941 1.00 83.62 86 ARG A O 1
ATOM 695 N N . SER A 1 87 ? 8.794 3.053 -12.844 1.00 83.00 87 SER A N 1
ATOM 696 C CA . SER A 1 87 ? 10.057 2.419 -13.230 1.00 83.00 87 SER A CA 1
ATOM 697 C C . SER A 1 87 ? 9.837 1.082 -13.948 1.00 83.00 87 SER A C 1
ATOM 699 O O . SER A 1 87 ? 10.455 0.831 -14.982 1.00 83.00 87 SER A O 1
ATOM 701 N N . ALA A 1 88 ? 8.923 0.246 -13.456 1.00 84.69 88 ALA A N 1
ATOM 702 C CA . ALA A 1 88 ? 8.586 -1.040 -14.055 1.00 84.69 88 ALA A CA 1
ATOM 703 C C . ALA A 1 88 ? 7.957 -0.880 -15.443 1.00 84.69 88 ALA A C 1
ATOM 705 O O . ALA A 1 88 ? 8.318 -1.622 -16.352 1.00 84.69 88 ALA A O 1
ATOM 706 N N . TYR A 1 89 ? 7.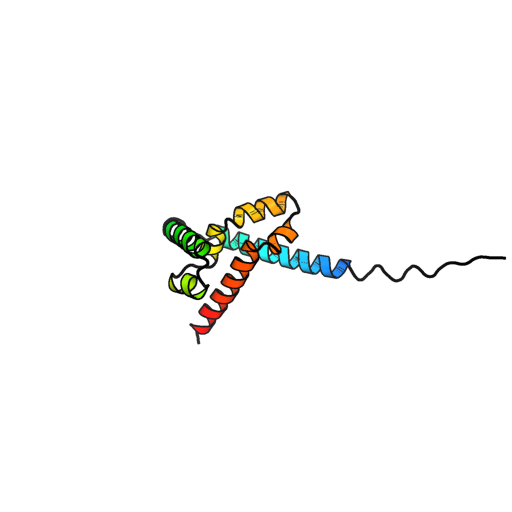090 0.120 -15.628 1.00 78.56 89 TYR A N 1
ATOM 707 C CA . TYR A 1 89 ? 6.517 0.460 -16.929 1.00 78.56 89 TYR A CA 1
ATOM 708 C C . TYR A 1 89 ? 7.601 0.866 -17.936 1.00 78.56 89 TYR A C 1
ATOM 710 O O . TYR A 1 89 ? 7.655 0.327 -19.035 1.00 78.56 89 TYR A O 1
ATOM 718 N N . GLY A 1 90 ? 8.521 1.753 -17.540 1.00 78.81 90 GLY A N 1
ATOM 719 C CA . GLY A 1 90 ? 9.610 2.199 -18.417 1.00 78.81 90 GLY A CA 1
ATOM 720 C C . GLY A 1 90 ? 10.671 1.134 -18.721 1.00 78.81 90 GLY A C 1
ATOM 721 O O . GLY A 1 90 ? 11.395 1.265 -19.700 1.00 78.81 90 GLY A O 1
ATOM 722 N N . SER A 1 91 ? 10.778 0.088 -17.897 1.00 84.19 91 SER A N 1
ATOM 723 C CA . SER A 1 91 ? 11.791 -0.972 -18.034 1.00 84.19 91 SER A CA 1
ATOM 724 C C . SER A 1 91 ? 11.234 -2.327 -18.484 1.00 84.19 91 SER A C 1
ATOM 726 O O . SER A 1 91 ? 11.993 -3.289 -18.564 1.00 84.19 91 SER A O 1
ATOM 728 N N . GLY A 1 92 ? 9.923 -2.434 -18.732 1.00 83.75 92 GLY A N 1
ATOM 729 C CA . GLY A 1 92 ? 9.262 -3.702 -19.066 1.00 83.75 92 GLY A CA 1
ATOM 730 C C . GLY A 1 92 ? 9.207 -4.714 -17.912 1.00 83.75 92 GLY A C 1
ATOM 731 O O . GLY A 1 92 ? 8.858 -5.872 -18.114 1.00 83.75 92 GLY A O 1
ATOM 732 N N . LYS A 1 93 ? 9.524 -4.308 -16.676 1.00 88.38 93 LYS A N 1
ATOM 733 C CA . LYS A 1 93 ? 9.572 -5.187 -15.490 1.00 88.38 93 LYS A CA 1
ATOM 734 C C . LYS A 1 93 ? 8.234 -5.294 -14.757 1.00 88.38 93 LYS A C 1
ATOM 736 O O . LYS A 1 93 ? 8.202 -5.583 -13.561 1.00 88.38 93 LYS A O 1
ATOM 741 N N . TRP A 1 94 ? 7.125 -5.056 -15.452 1.00 84.44 94 TRP A N 1
ATOM 742 C CA . TRP A 1 94 ? 5.802 -5.010 -14.835 1.00 84.44 94 TRP A CA 1
ATOM 743 C C . TRP A 1 94 ? 5.427 -6.325 -14.140 1.00 84.44 94 TRP A C 1
ATOM 745 O O . TRP A 1 94 ? 5.068 -6.316 -12.965 1.00 84.44 94 TRP A O 1
ATOM 755 N N . ASN A 1 95 ? 5.650 -7.463 -14.802 1.00 87.00 95 ASN A N 1
ATOM 756 C CA . ASN A 1 95 ? 5.397 -8.787 -14.222 1.00 87.00 95 ASN A CA 1
ATOM 757 C C . ASN A 1 95 ? 6.220 -9.054 -12.955 1.00 87.00 95 ASN A C 1
ATOM 759 O O . ASN A 1 95 ? 5.746 -9.712 -12.033 1.00 87.00 95 ASN A O 1
ATOM 763 N N . SER A 1 96 ? 7.441 -8.518 -12.878 1.00 87.38 96 SER A N 1
ATOM 764 C CA . SER A 1 96 ? 8.266 -8.632 -11.673 1.00 87.38 96 SER A CA 1
ATOM 765 C C . SER A 1 96 ? 7.730 -7.771 -10.531 1.00 87.38 96 SER A C 1
ATOM 767 O O . SER A 1 96 ? 7.843 -8.169 -9.377 1.00 87.38 96 SER A O 1
ATOM 769 N N . LEU A 1 97 ? 7.156 -6.603 -10.834 1.00 89.44 97 LEU A N 1
ATOM 770 C CA . LEU A 1 97 ? 6.545 -5.738 -9.828 1.00 89.44 97 LEU A CA 1
ATOM 771 C C . LEU A 1 97 ? 5.262 -6.350 -9.269 1.00 89.44 97 LEU A C 1
ATOM 773 O O . LEU A 1 97 ? 5.068 -6.326 -8.059 1.00 89.44 97 LEU A O 1
ATOM 777 N N . LEU A 1 98 ? 4.422 -6.941 -10.118 1.00 87.44 98 LEU A N 1
ATOM 778 C CA . LEU A 1 98 ? 3.189 -7.597 -9.674 1.00 87.44 98 LEU A CA 1
ATOM 779 C C . LEU A 1 98 ? 3.438 -8.806 -8.765 1.00 87.44 98 LEU A C 1
ATOM 781 O O . LEU A 1 98 ? 2.605 -9.134 -7.931 1.00 87.44 98 LEU A O 1
ATOM 785 N N . LYS A 1 99 ? 4.599 -9.449 -8.907 1.00 90.62 99 LYS A N 1
ATOM 786 C CA . LYS A 1 99 ? 5.045 -10.550 -8.043 1.00 90.62 99 LYS A CA 1
ATOM 787 C C . LYS A 1 99 ? 5.869 -10.073 -6.843 1.00 90.62 99 LYS A C 1
ATOM 789 O O . LYS A 1 99 ? 6.341 -10.900 -6.070 1.00 90.62 99 LYS A O 1
ATOM 794 N N . SER A 1 100 ? 6.094 -8.765 -6.707 1.00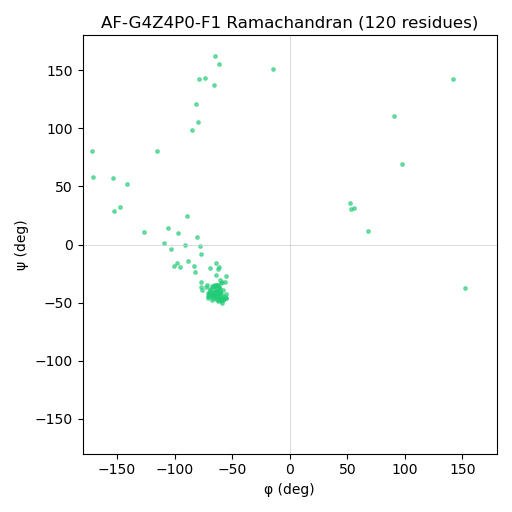 91.81 100 SER A N 1
ATOM 795 C CA . SER A 1 100 ? 6.854 -8.223 -5.583 1.00 91.81 100 SER A CA 1
ATOM 796 C C . SER A 1 100 ? 6.030 -8.259 -4.300 1.00 91.81 100 SER A C 1
ATOM 798 O O . SER A 1 100 ? 4.827 -8.004 -4.317 1.00 91.81 100 SER A O 1
ATOM 800 N N . GLU A 1 101 ? 6.703 -8.531 -3.186 1.00 92.19 101 GLU A N 1
ATOM 801 C CA . GLU A 1 101 ? 6.089 -8.607 -1.860 1.00 92.19 101 GLU A CA 1
ATOM 802 C C . GLU A 1 101 ? 5.326 -7.326 -1.500 1.00 92.19 101 GLU A C 1
ATOM 804 O O . GLU A 1 101 ? 4.185 -7.395 -1.059 1.00 92.19 101 GLU A O 1
ATOM 809 N N . ASP A 1 102 ? 5.895 -6.154 -1.800 1.00 90.19 102 ASP A N 1
ATOM 810 C CA . ASP A 1 102 ? 5.245 -4.863 -1.547 1.00 90.19 102 ASP A CA 1
ATOM 811 C C . ASP A 1 102 ? 3.914 -4.723 -2.302 1.00 90.19 102 ASP A C 1
ATOM 813 O O . ASP A 1 102 ? 2.927 -4.217 -1.767 1.00 90.19 102 ASP A O 1
ATOM 817 N N . TYR A 1 103 ? 3.870 -5.161 -3.563 1.00 90.31 103 TYR A N 1
ATOM 818 C CA . TYR A 1 103 ? 2.650 -5.074 -4.360 1.00 90.31 103 TYR A CA 1
ATOM 819 C C . TYR A 1 103 ? 1.582 -6.044 -3.847 1.00 90.31 103 TYR A C 1
ATOM 821 O O . TYR A 1 103 ? 0.426 -5.646 -3.693 1.00 90.31 103 TYR A O 1
ATOM 829 N N . LEU A 1 104 ? 1.976 -7.281 -3.529 1.00 93.00 104 LEU A N 1
ATOM 830 C CA . LEU A 1 104 ? 1.077 -8.290 -2.966 1.00 93.00 104 LEU A CA 1
ATOM 831 C C . LEU A 1 104 ? 0.526 -7.850 -1.605 1.00 93.00 104 LEU A C 1
ATOM 833 O O . LEU A 1 104 ? -0.680 -7.909 -1.388 1.00 93.00 104 LEU A O 1
ATOM 837 N N . LEU A 1 105 ? 1.373 -7.297 -0.733 1.00 92.50 105 LEU A N 1
ATOM 838 C CA . LEU A 1 105 ? 0.959 -6.763 0.564 1.00 92.50 105 LEU A CA 1
ATOM 839 C C . LEU A 1 105 ? -0.087 -5.657 0.408 1.00 92.50 105 LEU A C 1
ATOM 841 O O . LEU A 1 105 ? -1.103 -5.644 1.109 1.00 92.50 105 LEU A O 1
ATOM 845 N N . TRP A 1 106 ? 0.143 -4.717 -0.513 1.00 93.94 106 TRP A N 1
ATOM 846 C CA . TRP A 1 106 ? -0.830 -3.669 -0.803 1.00 93.94 106 TRP A CA 1
ATOM 847 C C . TRP A 1 106 ? -2.145 -4.244 -1.344 1.00 93.94 106 TRP A C 1
ATOM 849 O O . TRP A 1 106 ? -3.213 -3.820 -0.900 1.00 93.94 106 TRP A O 1
ATOM 859 N N . GLN A 1 107 ? -2.082 -5.214 -2.258 1.00 93.56 107 GLN A N 1
ATOM 860 C CA . GLN A 1 107 ? -3.256 -5.852 -2.857 1.00 93.56 107 GLN A CA 1
ATOM 861 C C . GLN A 1 107 ? -4.085 -6.639 -1.826 1.00 93.56 107 GLN A C 1
ATOM 863 O O . GLN A 1 107 ? -5.321 -6.562 -1.822 1.00 93.56 107 GLN A O 1
ATOM 868 N N . ASP A 1 108 ? -3.429 -7.351 -0.915 1.00 92.81 108 ASP A N 1
ATOM 869 C CA . ASP A 1 108 ? -4.091 -8.067 0.173 1.00 92.81 108 ASP A CA 1
ATOM 870 C C . ASP A 1 108 ? -4.755 -7.089 1.144 1.00 92.81 108 ASP A C 1
ATOM 872 O O . ASP A 1 108 ? -5.924 -7.255 1.513 1.00 92.81 108 ASP A O 1
ATOM 876 N N . TYR A 1 109 ? -4.054 -6.008 1.502 1.00 92.94 109 TYR A N 1
ATOM 877 C CA . TYR A 1 109 ? -4.622 -4.965 2.348 1.00 92.94 109 TYR A CA 1
ATOM 878 C C . TYR A 1 109 ? -5.811 -4.258 1.685 1.00 92.94 109 TYR A C 1
ATOM 880 O O . TYR A 1 109 ? -6.819 -3.982 2.338 1.00 92.94 109 TYR A O 1
ATOM 888 N N . TYR A 1 110 ? -5.721 -3.997 0.383 1.00 90.75 110 TYR A N 1
ATOM 889 C CA . TYR A 1 110 ? -6.799 -3.433 -0.421 1.00 90.75 110 TYR A CA 1
ATOM 890 C C . TYR A 1 110 ? -8.061 -4.302 -0.369 1.00 90.75 110 TYR A C 1
ATOM 892 O O . TYR A 1 110 ? -9.165 -3.813 -0.105 1.00 90.75 110 TYR A O 1
ATOM 900 N N . SER A 1 111 ? -7.884 -5.610 -0.556 1.00 90.88 111 SER A N 1
ATOM 901 C CA . SER A 1 111 ? -8.962 -6.598 -0.496 1.00 90.88 111 SER A CA 1
ATOM 902 C C . SER A 1 111 ? -9.583 -6.657 0.902 1.00 90.88 111 SER A C 1
ATOM 904 O O . SER A 1 111 ? -10.806 -6.566 1.042 1.00 90.88 111 SER A O 1
ATOM 906 N N . PHE A 1 112 ? -8.749 -6.711 1.946 1.00 92.00 112 PHE A N 1
ATOM 907 C CA . PHE A 1 112 ? -9.186 -6.651 3.341 1.00 92.00 112 PHE A CA 1
ATOM 908 C C . PHE A 1 112 ? -9.997 -5.381 3.637 1.00 92.00 112 PHE A C 1
ATOM 910 O O . PHE A 1 112 ? -11.074 -5.460 4.230 1.00 92.00 112 PHE A O 1
ATOM 917 N N . TRP A 1 113 ? -9.512 -4.214 3.204 1.00 89.88 113 TRP A N 1
ATOM 918 C CA . TRP A 1 113 ? -10.183 -2.933 3.414 1.00 89.88 113 TRP A CA 1
ATOM 919 C C . TRP A 1 113 ? -11.577 -2.930 2.786 1.00 89.88 113 TRP A C 1
ATOM 921 O O . TRP A 1 113 ? -12.547 -2.585 3.457 1.00 89.88 113 TRP A O 1
ATOM 931 N N . ASN A 1 114 ? -11.702 -3.365 1.531 1.00 88.50 114 ASN A N 1
ATOM 932 C CA . ASN A 1 114 ? -12.986 -3.404 0.831 1.00 88.50 114 ASN A CA 1
ATOM 933 C C . ASN A 1 114 ? -13.989 -4.360 1.490 1.00 88.50 114 ASN A C 1
ATOM 935 O O . ASN A 1 114 ? -15.165 -4.017 1.621 1.00 88.50 114 ASN A O 1
ATOM 939 N N . LEU A 1 115 ? -13.536 -5.530 1.952 1.00 89.38 115 LEU A N 1
ATOM 940 C CA . LEU A 1 115 ? -14.371 -6.456 2.722 1.00 89.38 115 LEU A CA 1
ATOM 941 C C . LEU A 1 115 ? -14.837 -5.828 4.043 1.00 89.38 115 LEU A C 1
ATOM 943 O O . LEU A 1 115 ? -16.021 -5.892 4.378 1.00 89.38 115 LEU A O 1
ATOM 947 N N . ALA A 1 116 ? -13.932 -5.161 4.761 1.00 85.94 116 ALA A N 1
ATOM 948 C CA . ALA A 1 116 ? -14.241 -4.494 6.020 1.00 85.94 116 ALA A CA 1
ATOM 949 C C . ALA A 1 116 ? -15.207 -3.306 5.844 1.00 85.94 116 ALA A C 1
ATOM 951 O O . ALA A 1 116 ? -16.059 -3.086 6.704 1.00 85.94 116 ALA A O 1
ATOM 952 N N . GLN A 1 117 ? -15.119 -2.565 4.732 1.00 81.56 117 GLN A N 1
ATOM 953 C CA . GLN A 1 117 ? -16.081 -1.508 4.397 1.00 81.56 117 GLN A CA 1
ATOM 954 C C . GLN A 1 117 ? -17.458 -2.084 4.050 1.00 81.56 117 GLN A C 1
ATOM 956 O O . GLN A 1 117 ? -18.470 -1.566 4.514 1.00 81.56 117 GLN A O 1
ATOM 961 N N . ARG A 1 118 ? -17.515 -3.182 3.282 1.00 77.56 118 ARG A N 1
ATOM 962 C CA . ARG A 1 118 ? -18.780 -3.852 2.930 1.00 77.56 118 ARG A CA 1
ATOM 963 C C . ARG A 1 118 ? -19.514 -4.380 4.159 1.00 77.56 118 ARG A C 1
ATOM 965 O O . ARG A 1 118 ? -20.707 -4.145 4.282 1.00 77.56 118 ARG A O 1
ATOM 972 N N . SER A 1 119 ? -18.799 -5.008 5.093 1.00 72.25 119 SER A N 1
ATOM 973 C CA . SER A 1 119 ? -19.375 -5.494 6.357 1.00 72.25 119 SER A CA 1
ATOM 974 C C . SER A 1 119 ? -19.898 -4.378 7.266 1.00 72.25 119 SER A C 1
ATOM 976 O O . SER A 1 119 ? -20.603 -4.669 8.223 1.00 72.25 119 SER A O 1
ATOM 978 N N . LYS A 1 120 ? -19.520 -3.120 7.020 1.00 59.72 120 LYS A N 1
ATOM 979 C CA . LYS A 1 120 ? -19.964 -1.965 7.805 1.00 59.72 120 LYS A CA 1
ATOM 980 C C . LYS A 1 120 ? -21.276 -1.358 7.288 1.00 59.72 120 LYS A C 1
ATOM 982 O O . LYS A 1 120 ? -21.873 -0.552 7.992 1.00 59.72 120 LYS A O 1
ATOM 987 N N . ASN A 1 121 ? -21.684 -1.726 6.072 1.00 54.59 121 ASN A N 1
ATOM 988 C CA . ASN A 1 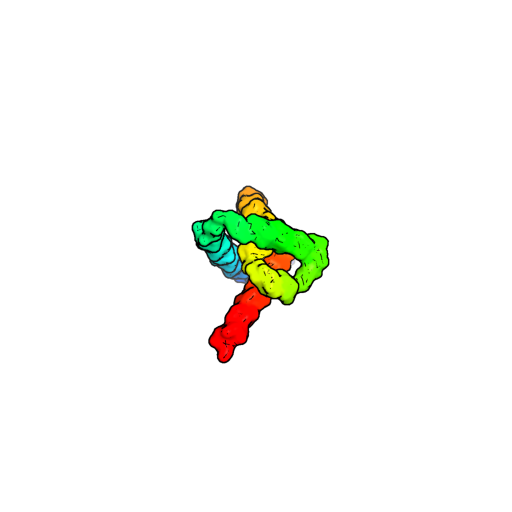121 ? -22.881 -1.233 5.385 1.00 54.59 121 ASN A CA 1
ATOM 989 C C . ASN A 1 121 ? -24.026 -2.269 5.360 1.00 54.59 121 ASN A C 1
ATOM 991 O O . ASN A 1 121 ? -24.966 -2.108 4.583 1.00 54.59 121 ASN A O 1
ATOM 995 N N . VAL A 1 122 ? -23.926 -3.324 6.174 1.00 45.12 122 VAL A N 1
ATOM 996 C CA . VAL A 1 122 ? -24.969 -4.332 6.434 1.00 45.12 122 VAL A CA 1
ATOM 997 C C . VAL A 1 122 ? -25.365 -4.217 7.898 1.00 45.12 122 VAL A C 1
ATOM 999 O O . VAL A 1 122 ? -26.579 -4.272 8.176 1.00 45.12 122 VAL A O 1
#

Radius of gyration: 21.09 Å; Cα contacts (8 Å, |Δi|>4): 52; chains: 1; bounding box: 39×64×62 Å

Secondary structure (DSSP, 8-state):
--------SSSSSSSHHHHHHHHHHHHHHHHHHHHHHTT--SSSSHHHHHHHHHHHTTT--HHHHHHTT--HHHHHHHTTHHHHHHHHHHHT-HHHHHTSHHHHHHHHHHHHHHHHHHTT--

Mean predicted aligned error: 13.55 Å

Foldseek 3Di:
DDDDDDDDDPDDDPPPVVVVVVVVVLVVVVVVVVVVVVPDDDDVLVVLLVVLLVCVVVVHDLVVNVVVVRALVSLCVNLVVVVVCVVCVVVVVNVVSCVDPSNVVSVVSNVVNVVVVVVVVD

Organism: Phytophthora sojae (strain P6497) (NCBI:txid1094619)